Protein AF-A0ABD7QFE5-F1 (afdb_monomer_lite)

pLDDT: mean 82.79, std 15.76, range [37.56, 95.5]

Sequence (131 aa):
MTSRFFSGYTTPPVLPLKSPMLKKLRFIVPLLALATLVVWWFTPRYSEEDEAYYLSVFCLIDHHDSRAFLHDMESIVEGGNSDYALHKIRYIPALGEKMLQTWQQLSPDEQRASSEDRQRCYQLMREKKQD

Radius of gyration: 30.75 Å; chains: 1; bounding box: 36×43×116 Å

Organism: Raoultella ornithinolytica (NCBI:txid54291)

Structure (mmCIF, N/CA/C/O backbone):
data_AF-A0ABD7QFE5-F1
#
_entry.id   AF-A0ABD7QFE5-F1
#
loop_
_atom_site.group_PDB
_atom_site.id
_atom_site.type_symbol
_atom_site.label_atom_id
_atom_site.label_alt_id
_atom_site.label_comp_id
_atom_site.label_asym_id
_atom_site.label_entity_id
_atom_site.label_seq_id
_atom_site.pdbx_PDB_ins_code
_atom_site.Cartn_x
_atom_site.Cartn_y
_atom_site.Cartn_z
_atom_site.occupancy
_atom_site.B_iso_or_equiv
_atom_site.auth_seq_id
_atom_site.auth_comp_id
_atom_site.auth_asym_id
_atom_site.auth_atom_id
_atom_site.pdbx_PDB_model_num
ATOM 1 N N . MET A 1 1 ? 13.926 -21.585 95.145 1.00 37.56 1 MET A N 1
ATOM 2 C CA . MET A 1 1 ? 13.344 -22.265 93.966 1.00 37.56 1 MET A CA 1
ATOM 3 C C . MET A 1 1 ? 13.062 -21.198 92.911 1.00 37.56 1 MET A C 1
ATOM 5 O O . MET A 1 1 ? 12.078 -20.493 93.024 1.00 37.56 1 MET A O 1
ATOM 9 N N . THR A 1 2 ? 14.080 -20.737 92.180 1.00 42.59 2 THR A N 1
ATOM 10 C CA . THR A 1 2 ? 14.472 -21.172 90.818 1.00 42.59 2 THR A CA 1
ATOM 11 C C . THR A 1 2 ? 13.357 -21.047 89.782 1.00 42.59 2 THR A C 1
ATOM 13 O O . THR A 1 2 ? 12.530 -21.941 89.659 1.00 42.59 2 THR A O 1
ATOM 16 N N . SER A 1 3 ? 13.422 -20.003 88.957 1.00 37.88 3 SER A N 1
ATOM 17 C CA . SER A 1 3 ? 12.939 -20.094 87.581 1.00 37.88 3 SER A CA 1
ATOM 18 C C . SER A 1 3 ? 13.904 -19.341 86.667 1.00 37.88 3 SER A C 1
ATOM 20 O O . SER A 1 3 ? 14.029 -18.121 86.742 1.00 37.88 3 SER A O 1
ATOM 22 N N . ARG A 1 4 ? 14.669 -20.099 85.872 1.00 44.94 4 ARG A N 1
ATOM 23 C CA . ARG A 1 4 ? 15.477 -19.594 84.758 1.00 44.94 4 ARG A CA 1
ATOM 24 C C . ARG A 1 4 ? 14.597 -19.667 83.512 1.00 44.94 4 ARG A C 1
ATOM 26 O O . ARG A 1 4 ? 14.227 -20.763 83.104 1.00 44.94 4 ARG A O 1
ATOM 33 N N . PHE A 1 5 ? 14.297 -18.524 82.905 1.00 46.62 5 PHE A N 1
ATOM 34 C CA . PHE A 1 5 ? 13.751 -18.463 81.551 1.00 46.62 5 PHE A CA 1
ATOM 35 C C . PHE A 1 5 ? 14.887 -18.725 80.552 1.00 46.62 5 PHE A C 1
ATOM 37 O O . PHE A 1 5 ? 15.842 -17.953 80.486 1.00 46.62 5 PHE A O 1
ATOM 44 N N . PHE A 1 6 ? 14.801 -19.817 79.789 1.00 45.69 6 PHE A N 1
ATOM 45 C CA . PHE A 1 6 ? 15.637 -20.027 78.607 1.00 45.69 6 PHE A CA 1
ATOM 46 C C . PHE A 1 6 ? 14.946 -19.400 77.392 1.00 45.69 6 PHE A C 1
ATOM 48 O O . PHE A 1 6 ? 13.827 -19.767 77.041 1.00 45.69 6 PHE A O 1
ATOM 55 N N . SER A 1 7 ? 15.632 -18.436 76.781 1.00 46.00 7 SER A N 1
ATOM 56 C CA . SER A 1 7 ? 15.257 -17.777 75.532 1.00 46.00 7 SER A CA 1
ATOM 57 C C . SER A 1 7 ? 15.562 -18.704 74.353 1.00 46.00 7 SER A C 1
ATOM 59 O O . SER A 1 7 ? 16.724 -19.027 74.101 1.00 46.00 7 SER A O 1
ATOM 61 N N . GLY A 1 8 ? 14.525 -19.173 73.660 1.00 42.28 8 GLY A N 1
ATOM 62 C CA . GLY A 1 8 ? 14.653 -19.964 72.438 1.00 42.28 8 GLY A CA 1
ATOM 63 C C . GLY A 1 8 ? 14.610 -19.064 71.206 1.00 42.28 8 GLY A C 1
ATOM 64 O O . GLY A 1 8 ? 13.530 -18.691 70.761 1.00 42.28 8 GLY A O 1
ATOM 65 N N . TYR A 1 9 ? 15.769 -18.737 70.634 1.00 48.47 9 TYR A N 1
ATOM 66 C CA . TYR A 1 9 ? 15.848 -18.177 69.284 1.00 48.47 9 TYR A CA 1
ATOM 67 C C . TYR A 1 9 ? 15.711 -19.313 68.268 1.00 48.47 9 TYR A C 1
ATOM 69 O O . TYR A 1 9 ? 16.623 -20.120 68.099 1.00 48.47 9 TYR A O 1
ATOM 77 N N . THR A 1 10 ? 14.562 -19.394 67.601 1.00 47.78 10 THR A N 1
ATOM 78 C CA . THR A 1 10 ? 14.344 -20.301 66.469 1.00 47.78 10 THR A CA 1
ATOM 79 C C . THR A 1 10 ? 14.669 -19.552 65.176 1.00 47.78 10 THR A C 1
ATOM 81 O O . THR A 1 10 ? 13.946 -18.642 64.779 1.00 47.78 10 THR A O 1
ATOM 84 N N . THR A 1 11 ? 15.772 -19.902 64.517 1.00 56.84 11 THR A N 1
ATOM 85 C CA . THR A 1 11 ? 16.044 -19.501 63.129 1.00 56.84 11 THR A CA 1
ATOM 86 C C . THR A 1 11 ? 15.079 -20.232 62.185 1.00 56.84 11 THR A C 1
ATOM 88 O O . THR A 1 11 ? 14.873 -21.436 62.352 1.00 56.84 11 THR A O 1
ATOM 91 N N . PRO A 1 12 ? 14.469 -19.562 61.186 1.00 56.31 12 PRO A N 1
ATOM 92 C CA . PRO A 1 12 ? 13.632 -20.252 60.213 1.00 56.31 12 PRO A CA 1
ATOM 93 C C . PRO A 1 12 ? 14.496 -21.069 59.235 1.00 56.31 12 PRO A C 1
ATOM 95 O O . PRO A 1 12 ? 15.603 -20.647 58.884 1.00 56.31 12 PRO A O 1
ATOM 98 N N . PRO A 1 13 ? 14.006 -22.224 58.754 1.00 54.19 13 PRO A N 1
ATOM 99 C CA . PRO A 1 13 ? 14.714 -23.012 57.759 1.00 54.19 13 PRO A CA 1
ATOM 100 C C . PRO A 1 13 ? 14.645 -22.309 56.398 1.00 54.19 13 PRO A C 1
ATOM 102 O O . PRO A 1 13 ? 13.567 -22.011 55.884 1.00 54.19 13 PRO A O 1
ATOM 105 N N . VAL A 1 14 ? 15.807 -22.072 55.788 1.00 60.78 14 VAL A N 1
ATOM 106 C CA . VAL A 1 14 ? 15.903 -21.695 54.375 1.00 60.78 14 VAL A CA 1
ATOM 107 C C . VAL A 1 14 ? 15.458 -22.906 53.554 1.00 60.78 14 VAL A C 1
ATOM 109 O O . VAL A 1 14 ? 16.162 -23.912 53.480 1.00 60.78 14 VAL A O 1
ATOM 112 N N . LEU A 1 15 ? 14.257 -22.834 52.979 1.00 60.50 15 LEU A N 1
ATOM 113 C CA . LEU A 1 15 ? 13.730 -23.844 52.063 1.00 60.50 15 LEU A CA 1
ATOM 114 C C . LEU A 1 15 ? 14.635 -23.936 50.820 1.00 60.50 15 LEU A C 1
ATOM 116 O O . LEU A 1 15 ? 14.767 -22.946 50.097 1.00 60.50 15 LEU A O 1
ATOM 120 N N . PRO A 1 16 ? 15.236 -25.100 50.511 1.00 55.72 16 PRO A N 1
ATOM 121 C CA . PRO A 1 16 ? 15.923 -25.282 49.246 1.00 55.72 16 PRO A CA 1
ATOM 122 C C . PRO A 1 16 ? 14.869 -25.343 48.139 1.00 55.72 16 PRO A C 1
ATOM 124 O O . PRO A 1 16 ? 14.074 -26.284 48.065 1.00 55.72 16 PRO A O 1
ATOM 127 N N . LEU A 1 17 ? 14.855 -24.329 47.273 1.00 54.03 17 LEU A N 1
ATOM 128 C CA . LEU A 1 17 ? 14.019 -24.297 46.078 1.00 54.03 17 LEU A CA 1
ATOM 129 C C . LEU A 1 17 ? 14.437 -25.461 45.163 1.00 54.03 17 LEU A C 1
ATOM 131 O O . LEU A 1 17 ? 15.402 -25.385 44.401 1.00 54.03 17 LEU A O 1
ATOM 135 N N . LYS A 1 18 ? 13.735 -26.588 45.294 1.00 52.31 18 LYS A N 1
ATOM 136 C CA . LYS A 1 18 ? 13.909 -27.794 44.485 1.00 52.31 18 LYS A CA 1
ATOM 137 C C . LYS A 1 18 ? 13.711 -27.398 43.020 1.00 52.31 18 LYS A C 1
ATOM 139 O O . LYS A 1 18 ? 12.637 -26.947 42.638 1.00 52.31 18 LYS A O 1
ATOM 144 N N . SER A 1 19 ? 14.760 -27.531 42.211 1.00 58.69 19 SER A N 1
ATOM 145 C CA . SER A 1 19 ? 14.908 -26.893 40.897 1.00 58.69 19 SER A CA 1
ATOM 146 C C . SER A 1 19 ? 14.841 -27.863 39.698 1.00 58.69 19 SER A C 1
ATOM 148 O O . SER A 1 19 ? 15.683 -27.782 38.802 1.00 58.69 19 SER A O 1
ATOM 150 N N . PRO A 1 20 ? 13.853 -28.779 39.576 1.00 55.38 20 PRO A N 1
ATOM 151 C CA . PRO A 1 20 ? 13.715 -29.550 38.340 1.00 55.38 20 PRO A CA 1
ATOM 152 C C . PRO A 1 20 ? 13.265 -28.660 37.162 1.00 55.38 20 PRO A C 1
ATOM 154 O O . PRO A 1 20 ? 13.540 -28.985 36.008 1.00 55.38 20 PRO A O 1
ATOM 157 N N . MET A 1 21 ? 12.633 -27.508 37.434 1.00 56.56 21 MET A N 1
ATOM 158 C CA . MET A 1 21 ? 12.207 -26.544 36.409 1.00 56.56 21 MET A CA 1
ATOM 159 C C . MET A 1 21 ? 13.345 -25.694 35.826 1.00 56.56 21 MET A C 1
ATOM 161 O O . MET A 1 21 ? 13.230 -25.256 34.686 1.00 56.56 21 MET A O 1
ATOM 165 N N . LEU A 1 22 ? 14.460 -25.497 36.542 1.00 57.97 22 LEU A N 1
ATOM 166 C CA . LEU A 1 22 ? 15.559 -24.637 36.076 1.00 57.97 22 LEU A CA 1
ATOM 167 C C . LEU A 1 22 ? 16.273 -25.239 34.854 1.00 57.97 22 LEU A C 1
ATOM 169 O O . LEU A 1 22 ? 16.648 -24.527 33.926 1.00 57.97 22 LEU A O 1
ATOM 173 N N . LYS A 1 23 ? 16.403 -26.574 34.818 1.00 61.84 23 LYS A N 1
ATOM 174 C CA . LYS A 1 23 ? 16.966 -27.293 33.665 1.00 61.84 23 LYS A CA 1
ATOM 175 C C . LYS A 1 23 ? 16.063 -27.183 32.438 1.00 61.84 23 LYS A C 1
ATOM 177 O O . LYS A 1 23 ? 16.576 -26.931 31.357 1.00 61.84 23 LYS A O 1
ATOM 182 N N . LYS A 1 24 ? 14.740 -27.322 32.600 1.00 62.47 24 LYS A N 1
ATOM 183 C CA . LYS A 1 24 ? 13.779 -27.141 31.498 1.00 62.47 24 LYS A CA 1
ATOM 184 C C . LYS A 1 24 ? 13.796 -25.702 30.982 1.00 62.47 24 LYS A C 1
ATOM 186 O O . LYS A 1 24 ? 13.851 -25.502 29.777 1.00 62.47 24 LYS A O 1
ATOM 191 N N . LEU A 1 25 ? 13.852 -24.715 31.876 1.00 73.25 25 LEU A N 1
ATOM 192 C CA . LEU A 1 25 ? 13.928 -23.303 31.500 1.00 73.25 25 LEU A CA 1
ATOM 193 C C . LEU A 1 25 ? 15.218 -22.977 30.729 1.00 73.25 25 LEU A C 1
ATOM 195 O O . LEU A 1 25 ? 15.168 -22.257 29.737 1.00 73.25 25 LEU A O 1
ATOM 199 N N . ARG A 1 26 ? 16.353 -23.587 31.104 1.00 78.44 26 ARG A N 1
ATOM 200 C CA . ARG A 1 26 ? 17.635 -23.440 30.392 1.00 78.44 26 ARG A CA 1
ATOM 201 C C . ARG A 1 26 ? 17.602 -23.946 28.945 1.00 78.44 26 ARG A C 1
ATOM 203 O O . ARG A 1 26 ? 18.405 -23.485 28.147 1.00 78.44 26 ARG A O 1
ATOM 210 N N . PHE A 1 27 ? 16.697 -24.866 28.605 1.00 80.88 27 PHE A N 1
ATOM 211 C CA . PHE A 1 27 ? 16.491 -25.323 27.223 1.00 80.88 27 PHE A CA 1
ATOM 212 C C . PHE A 1 27 ? 15.352 -24.581 26.513 1.00 80.88 27 PHE A C 1
ATOM 214 O O . PHE A 1 27 ? 15.445 -24.340 25.316 1.00 80.88 27 PHE A O 1
ATOM 221 N N . ILE A 1 28 ? 14.305 -24.173 27.235 1.00 86.62 28 ILE A N 1
ATOM 222 C CA . ILE A 1 28 ? 13.158 -23.452 26.662 1.00 86.62 28 ILE A CA 1
ATOM 223 C C . ILE A 1 28 ? 13.541 -22.027 26.250 1.00 86.62 28 ILE A C 1
ATOM 225 O O . ILE A 1 28 ? 13.172 -21.594 25.166 1.00 86.62 28 ILE A O 1
ATOM 229 N N . VAL A 1 29 ? 14.300 -21.305 27.079 1.00 89.62 29 VAL A N 1
ATOM 230 C CA . VAL A 1 29 ? 14.707 -19.917 26.793 1.00 89.62 29 VAL A CA 1
ATOM 231 C C . VAL A 1 29 ? 15.496 -19.782 25.482 1.00 89.62 29 VAL A C 1
ATOM 233 O O . VAL A 1 29 ? 15.080 -18.976 24.651 1.00 89.62 29 VAL A O 1
ATOM 236 N N . PRO A 1 30 ? 16.580 -20.546 25.226 1.00 90.50 30 PRO A N 1
ATOM 237 C CA . PRO A 1 30 ? 17.297 -20.433 23.957 1.00 90.50 30 PRO A CA 1
ATOM 238 C C . PRO A 1 30 ? 16.450 -20.897 22.768 1.00 90.50 30 PRO A C 1
ATOM 240 O O . PRO A 1 30 ? 16.598 -20.357 21.678 1.00 90.50 30 PRO A O 1
ATOM 243 N N . LEU A 1 31 ? 15.538 -21.853 22.967 1.00 91.44 31 LEU A N 1
ATOM 244 C CA . LEU A 1 31 ? 14.644 -22.325 21.910 1.00 91.44 31 LEU A CA 1
ATOM 245 C C . LEU A 1 31 ? 13.615 -21.254 21.524 1.00 91.44 31 LEU A C 1
ATOM 247 O O . LEU A 1 31 ? 13.399 -21.021 20.339 1.00 91.44 31 LEU A O 1
ATOM 251 N N . LEU A 1 32 ? 13.039 -20.550 22.503 1.00 93.25 32 LEU A N 1
ATOM 252 C CA . LEU A 1 32 ? 12.168 -19.400 22.253 1.00 93.25 32 LEU A CA 1
ATOM 253 C C . LEU A 1 32 ? 12.931 -18.251 21.592 1.00 93.25 32 LEU A C 1
ATOM 255 O O . LEU A 1 32 ? 12.427 -17.677 20.635 1.00 93.25 32 LEU A O 1
ATOM 259 N N . ALA A 1 33 ? 14.147 -17.949 22.053 1.00 94.00 33 ALA A N 1
ATOM 260 C CA . ALA A 1 33 ? 14.984 -16.918 21.443 1.00 94.00 33 ALA A CA 1
ATOM 261 C C . ALA A 1 33 ? 15.340 -17.250 19.985 1.00 94.00 33 ALA A C 1
ATOM 263 O O . ALA A 1 33 ? 15.329 -16.376 19.123 1.00 94.00 33 ALA A O 1
ATOM 264 N N . LEU A 1 34 ? 15.619 -18.522 19.688 1.00 95.50 34 LEU A N 1
ATOM 265 C CA . LEU A 1 34 ? 15.835 -18.975 18.320 1.00 95.50 34 LEU A CA 1
ATOM 266 C C . LEU A 1 34 ? 14.555 -18.837 17.490 1.00 95.50 34 LEU A C 1
ATOM 268 O O . LEU A 1 34 ? 14.611 -18.333 16.376 1.00 95.50 34 LEU A O 1
ATOM 272 N N . ALA A 1 35 ? 13.402 -19.235 18.032 1.00 94.50 35 ALA A N 1
ATOM 273 C CA . ALA A 1 35 ? 12.124 -19.112 17.339 1.00 94.50 35 ALA A CA 1
ATOM 274 C C . ALA A 1 35 ? 11.779 -17.648 17.016 1.00 94.50 35 ALA A C 1
ATOM 276 O O . ALA A 1 35 ? 11.378 -17.357 15.891 1.00 94.50 35 ALA A O 1
ATOM 277 N N . THR A 1 36 ? 11.978 -16.712 17.950 1.00 93.75 36 THR A N 1
ATOM 278 C CA . THR A 1 36 ? 11.738 -15.285 17.689 1.00 93.75 36 THR A CA 1
ATOM 279 C C . THR A 1 36 ? 12.717 -14.712 16.671 1.00 93.75 36 THR A C 1
ATOM 281 O O . THR A 1 36 ? 12.291 -13.953 15.806 1.00 93.75 36 THR A O 1
ATOM 284 N N . LEU A 1 37 ? 13.997 -15.098 16.715 1.00 94.38 37 LEU A N 1
ATOM 285 C CA . LEU A 1 37 ? 14.986 -14.700 15.707 1.00 94.38 37 LEU A CA 1
ATOM 286 C C . LEU A 1 37 ? 14.631 -15.227 14.320 1.00 94.38 37 LEU A C 1
ATOM 288 O O . LEU A 1 37 ? 14.743 -14.489 13.349 1.00 94.38 37 LEU A O 1
ATOM 292 N N . VAL A 1 38 ? 14.175 -16.476 14.229 1.00 94.50 38 VAL A N 1
ATOM 293 C CA . VAL A 1 38 ? 13.709 -17.073 12.975 1.00 94.50 38 VAL A CA 1
ATOM 294 C C . VAL A 1 38 ? 12.515 -16.284 12.442 1.00 94.50 38 VAL A C 1
ATOM 296 O O . VAL A 1 38 ? 12.558 -15.825 11.307 1.00 94.50 38 VAL A O 1
ATOM 299 N N . VAL A 1 39 ? 11.484 -16.040 13.256 1.00 92.81 39 VAL A N 1
ATOM 300 C CA . VAL A 1 39 ? 10.318 -15.244 12.830 1.00 92.81 39 VAL A CA 1
ATOM 301 C C . VAL A 1 39 ? 10.730 -13.839 12.390 1.00 92.81 39 VAL A C 1
ATOM 303 O O . VAL A 1 39 ? 10.304 -13.379 11.333 1.00 92.81 39 VAL A O 1
ATOM 306 N N . TRP A 1 40 ? 11.586 -13.167 13.160 1.00 91.75 40 TRP A N 1
ATOM 307 C CA . TRP A 1 40 ? 12.084 -11.835 12.825 1.00 91.75 40 TRP A CA 1
ATOM 308 C C . TRP A 1 40 ? 12.868 -11.822 11.509 1.00 91.75 40 TRP A C 1
ATOM 310 O O . TRP A 1 40 ? 12.667 -10.930 10.692 1.00 91.75 40 TRP A O 1
ATOM 320 N N . TRP A 1 41 ? 13.698 -12.838 11.272 1.00 91.50 41 TRP A N 1
ATOM 321 C CA . TRP A 1 41 ? 14.476 -12.983 10.044 1.00 91.50 41 TRP A CA 1
ATOM 322 C C . TRP A 1 41 ? 13.601 -13.244 8.815 1.00 91.50 41 TRP A C 1
ATOM 324 O O . TRP A 1 41 ? 13.871 -12.724 7.737 1.00 91.50 41 TRP A O 1
ATOM 334 N N . PHE A 1 42 ? 12.543 -14.043 8.972 1.00 88.00 42 PHE A N 1
ATOM 335 C CA . PHE A 1 42 ? 11.621 -14.371 7.883 1.00 88.00 42 PHE A CA 1
ATOM 336 C C . PHE A 1 42 ? 10.525 -13.324 7.661 1.00 88.00 42 PHE A C 1
ATOM 338 O O . PHE A 1 42 ? 9.798 -13.428 6.676 1.00 88.00 42 PHE A O 1
ATOM 345 N N . THR A 1 43 ? 10.395 -12.318 8.529 1.00 83.44 43 THR A N 1
ATOM 346 C CA . THR A 1 43 ? 9.431 -11.231 8.326 1.00 83.44 43 THR A CA 1
ATOM 347 C C . THR A 1 43 ? 10.033 -10.202 7.364 1.00 83.44 43 THR A C 1
ATOM 349 O O . THR A 1 43 ? 10.962 -9.491 7.756 1.00 83.44 43 THR A O 1
ATOM 352 N N . PRO A 1 44 ? 9.534 -10.076 6.119 1.00 81.19 44 PRO A N 1
ATOM 353 C CA . PRO A 1 44 ? 10.047 -9.081 5.187 1.00 81.19 44 PRO A CA 1
ATOM 354 C C . PRO A 1 44 ? 9.802 -7.674 5.743 1.00 81.19 44 PRO A C 1
ATOM 356 O O . PRO A 1 44 ? 8.691 -7.322 6.142 1.00 81.19 44 PRO A O 1
ATOM 359 N N . ARG A 1 45 ? 10.862 -6.865 5.799 1.00 81.44 45 ARG A N 1
ATOM 360 C CA . ARG A 1 45 ? 10.794 -5.457 6.205 1.00 81.44 45 ARG A CA 1
ATOM 361 C C . ARG A 1 45 ? 10.760 -4.616 4.936 1.00 81.44 45 ARG A C 1
ATOM 363 O O . ARG A 1 45 ? 11.783 -4.474 4.274 1.00 81.44 45 ARG A O 1
ATOM 370 N N . TYR A 1 46 ? 9.582 -4.108 4.595 1.00 84.94 46 TYR A N 1
ATOM 371 C CA . TYR A 1 46 ? 9.416 -3.155 3.500 1.00 84.94 46 TYR A CA 1
ATOM 372 C C . TYR A 1 46 ? 9.838 -1.758 3.954 1.00 84.94 46 TYR A C 1
ATOM 374 O O . TYR A 1 46 ? 9.689 -1.418 5.132 1.00 84.94 46 TYR A O 1
ATOM 382 N N . SER A 1 47 ? 10.407 -0.972 3.041 1.00 86.12 47 SER A N 1
ATOM 383 C CA . SER A 1 47 ? 10.789 0.406 3.345 1.00 86.12 47 SER A CA 1
ATOM 384 C C . SER A 1 47 ? 9.547 1.299 3.455 1.00 86.12 47 SER A C 1
ATOM 386 O O . SER A 1 47 ? 8.495 0.999 2.888 1.00 86.12 47 SER A O 1
ATOM 388 N N . GLU A 1 48 ? 9.654 2.421 4.174 1.00 87.75 48 GLU A N 1
ATOM 389 C CA . GLU A 1 48 ? 8.562 3.406 4.209 1.00 87.75 48 GLU A CA 1
ATOM 390 C C . GLU A 1 48 ? 8.268 3.980 2.815 1.00 87.75 48 GLU A C 1
ATOM 392 O O . GLU A 1 48 ? 7.122 4.316 2.518 1.00 87.75 48 GLU A O 1
ATOM 397 N N . GLU A 1 49 ? 9.290 4.040 1.958 1.00 87.06 49 GLU A N 1
ATOM 398 C CA . GLU A 1 49 ? 9.202 4.492 0.571 1.00 87.06 49 GLU A CA 1
ATOM 399 C C . GLU A 1 49 ? 8.351 3.537 -0.274 1.00 87.06 49 GLU A C 1
ATOM 401 O O . GLU A 1 49 ? 7.425 3.990 -0.948 1.00 87.06 49 GLU A O 1
ATOM 406 N N . ASP A 1 50 ? 8.593 2.224 -0.178 1.00 90.44 50 ASP A N 1
ATOM 407 C CA . ASP A 1 50 ? 7.795 1.209 -0.880 1.00 90.44 50 ASP A CA 1
ATOM 408 C C . ASP A 1 50 ? 6.334 1.275 -0.440 1.00 90.44 50 ASP A C 1
ATOM 410 O O . ASP A 1 50 ? 5.414 1.249 -1.254 1.00 90.44 50 ASP A O 1
ATOM 414 N N . GLU A 1 51 ? 6.089 1.403 0.862 1.00 91.12 51 GLU A N 1
ATOM 415 C CA . GLU A 1 51 ? 4.726 1.472 1.372 1.00 91.12 51 GLU A CA 1
ATOM 416 C C . GLU A 1 51 ? 4.015 2.762 0.951 1.00 91.12 51 GLU A C 1
ATOM 418 O O . GLU A 1 51 ? 2.825 2.724 0.645 1.00 91.12 51 GLU A O 1
ATOM 423 N N . ALA A 1 52 ? 4.718 3.897 0.917 1.00 91.88 52 ALA A N 1
ATOM 424 C CA . ALA A 1 52 ? 4.171 5.153 0.413 1.00 91.88 52 ALA A CA 1
ATOM 425 C C . ALA A 1 52 ? 3.875 5.078 -1.093 1.00 91.88 52 ALA A C 1
ATOM 427 O O . ALA A 1 52 ? 2.837 5.572 -1.536 1.00 91.88 52 ALA A O 1
ATOM 428 N N . TYR A 1 53 ? 4.736 4.413 -1.867 1.00 92.38 53 TYR A N 1
ATOM 429 C CA . TYR A 1 53 ? 4.505 4.147 -3.283 1.00 92.38 53 TYR A CA 1
ATOM 430 C C . TYR A 1 53 ? 3.272 3.255 -3.496 1.00 92.38 53 TYR A C 1
ATOM 432 O O . TYR A 1 53 ? 2.384 3.611 -4.268 1.00 92.38 53 TYR A O 1
ATOM 440 N N . TYR A 1 54 ? 3.131 2.149 -2.766 1.00 93.88 54 TYR A N 1
ATOM 441 C CA . TYR A 1 54 ? 1.949 1.284 -2.893 1.00 93.88 54 TYR A CA 1
ATOM 442 C C . TYR A 1 54 ? 0.668 1.977 -2.434 1.00 93.88 54 TYR A C 1
ATOM 444 O O . TYR A 1 54 ? -0.365 1.819 -3.076 1.00 93.88 54 TYR A O 1
ATOM 452 N N . LEU A 1 55 ? 0.733 2.796 -1.384 1.00 93.94 55 LEU A N 1
ATOM 453 C CA . LEU A 1 55 ? -0.395 3.620 -0.954 1.00 93.94 55 LEU A CA 1
ATOM 454 C C . LEU A 1 55 ? -0.772 4.638 -2.037 1.00 93.94 55 LEU A C 1
ATOM 456 O O . LEU A 1 55 ? -1.955 4.853 -2.294 1.00 93.94 55 LEU A O 1
ATOM 460 N N . SER A 1 56 ? 0.223 5.209 -2.727 1.00 93.06 56 SER A N 1
ATOM 461 C CA . SER A 1 56 ? -0.033 6.103 -3.853 1.00 93.06 56 SER A CA 1
ATOM 462 C C . SER A 1 56 ? -0.769 5.431 -4.997 1.00 93.06 56 SER A C 1
ATOM 464 O O . SER A 1 56 ? -1.793 5.945 -5.445 1.00 93.06 56 SER A O 1
ATOM 466 N N . VAL A 1 57 ? -0.281 4.263 -5.415 1.00 93.94 57 VAL A N 1
ATOM 467 C CA . VAL A 1 57 ? -0.889 3.444 -6.464 1.00 93.94 57 VAL A CA 1
ATOM 468 C C . VAL A 1 57 ? -2.290 3.000 -6.053 1.00 93.94 57 VAL A C 1
ATOM 470 O O . VAL A 1 57 ? -3.207 3.052 -6.866 1.00 93.94 57 VAL A O 1
ATOM 473 N N . PHE A 1 58 ? -2.485 2.631 -4.787 1.00 94.06 58 PHE A N 1
ATOM 474 C CA . PHE A 1 58 ? -3.799 2.262 -4.272 1.00 94.06 58 PHE A CA 1
ATOM 475 C C . PHE A 1 58 ? -4.787 3.430 -4.389 1.00 94.06 58 PHE A C 1
ATOM 477 O O . PHE A 1 58 ? -5.847 3.274 -4.968 1.00 94.06 58 PHE A O 1
ATOM 484 N N . CYS A 1 59 ? -4.416 4.648 -3.986 1.00 93.75 59 CYS A N 1
ATOM 485 C CA . CYS A 1 59 ? -5.294 5.816 -4.137 1.00 93.75 59 CYS A CA 1
ATOM 486 C C . CYS A 1 59 ? -5.464 6.308 -5.592 1.00 93.75 59 CYS A C 1
ATOM 488 O O . CYS A 1 59 ? -6.153 7.301 -5.831 1.00 93.75 59 CYS A O 1
ATOM 490 N N . LEU A 1 60 ? -4.819 5.664 -6.568 1.00 92.31 60 LEU A N 1
ATOM 491 C CA . LEU A 1 60 ? -4.973 5.935 -7.998 1.00 92.31 60 LEU A CA 1
ATOM 492 C C . LEU A 1 60 ? -6.010 5.021 -8.670 1.00 92.31 60 LEU A C 1
ATOM 494 O O . LEU A 1 60 ? -6.563 5.437 -9.689 1.00 92.31 60 LEU A O 1
ATOM 498 N N . ILE A 1 61 ? -6.257 3.819 -8.135 1.00 91.88 61 ILE A N 1
ATOM 499 C CA . ILE A 1 61 ? -7.191 2.840 -8.714 1.00 91.88 61 ILE A CA 1
ATOM 500 C C . ILE A 1 61 ? -8.652 3.160 -8.374 1.00 91.88 61 ILE A C 1
ATOM 502 O O . ILE A 1 61 ? -8.945 3.927 -7.454 1.00 91.88 61 ILE A O 1
ATOM 506 N N . ASP A 1 62 ? -9.581 2.575 -9.132 1.00 87.31 62 ASP A N 1
ATOM 507 C CA . ASP A 1 62 ? -11.006 2.659 -8.817 1.00 87.31 62 ASP A CA 1
ATOM 508 C C . ASP A 1 62 ? -11.318 1.795 -7.589 1.00 87.31 62 ASP A C 1
ATOM 510 O O . ASP A 1 62 ? -10.936 0.629 -7.526 1.00 87.31 62 ASP A O 1
ATOM 514 N N . HIS A 1 63 ? -12.021 2.375 -6.616 1.00 87.06 63 HIS A N 1
ATOM 515 C CA . HIS A 1 63 ? -12.376 1.709 -5.366 1.00 87.06 63 HIS A CA 1
ATOM 516 C C . HIS A 1 63 ? -13.788 1.093 -5.384 1.00 87.06 63 HIS A C 1
ATOM 518 O O . HIS A 1 63 ? -14.242 0.552 -4.373 1.00 87.06 63 HIS A O 1
ATOM 524 N N . HIS A 1 64 ? -14.507 1.159 -6.510 1.00 82.88 64 HIS A N 1
ATOM 525 C CA . HIS A 1 64 ? -15.846 0.579 -6.628 1.00 82.88 64 HIS A CA 1
ATOM 526 C C . HIS A 1 64 ? -15.854 -0.955 -6.736 1.00 82.88 64 HIS A C 1
ATOM 528 O O . HIS A 1 64 ? -16.796 -1.581 -6.242 1.00 82.88 64 HIS A O 1
ATOM 534 N N . ASP A 1 65 ? -14.824 -1.577 -7.326 1.00 84.81 65 ASP A N 1
ATOM 535 C CA . ASP A 1 65 ? -14.695 -3.041 -7.404 1.00 84.81 65 ASP A CA 1
ATOM 536 C C . ASP A 1 65 ? -13.492 -3.559 -6.607 1.00 84.81 65 ASP A C 1
ATOM 538 O O . ASP A 1 65 ? -12.392 -3.746 -7.125 1.00 84.81 65 ASP A O 1
ATOM 542 N N . SER A 1 66 ? -13.727 -3.879 -5.333 1.00 82.44 66 SER A N 1
ATOM 543 C CA . SER A 1 66 ? -12.698 -4.406 -4.427 1.00 82.44 66 SER A CA 1
ATOM 544 C C . SER A 1 66 ? -12.072 -5.729 -4.860 1.00 82.44 66 SER A C 1
ATOM 546 O O . SER A 1 66 ? -10.993 -6.077 -4.378 1.00 82.44 66 SER A O 1
ATOM 548 N N . ARG A 1 67 ? -12.699 -6.470 -5.784 1.00 85.44 67 ARG A N 1
ATOM 549 C CA . ARG A 1 67 ? -12.111 -7.700 -6.335 1.00 85.44 67 ARG A CA 1
ATOM 550 C C . ARG A 1 67 ? -11.033 -7.414 -7.375 1.00 85.44 67 ARG A C 1
ATOM 552 O O . ARG A 1 67 ? -10.188 -8.279 -7.591 1.00 85.44 67 ARG A O 1
ATOM 559 N N . ALA A 1 68 ? -11.059 -6.239 -8.001 1.00 91.12 68 ALA A N 1
ATOM 560 C CA . ALA A 1 68 ? -10.099 -5.844 -9.025 1.00 91.12 68 ALA A CA 1
ATOM 561 C C . ALA A 1 68 ? -8.842 -5.177 -8.444 1.00 91.12 68 ALA A C 1
ATOM 563 O O . ALA A 1 68 ? -7.812 -5.174 -9.105 1.00 91.12 68 ALA A O 1
ATOM 564 N N . PHE A 1 69 ? -8.864 -4.706 -7.190 1.00 91.81 69 PHE A N 1
ATOM 565 C CA . PHE A 1 69 ? -7.794 -3.860 -6.636 1.00 91.81 69 PHE A CA 1
ATOM 566 C C . PHE A 1 69 ? -6.388 -4.436 -6.790 1.00 91.81 69 PHE A C 1
ATOM 568 O O . PHE A 1 69 ? -5.487 -3.744 -7.250 1.00 91.81 69 PHE A O 1
ATOM 575 N N . LEU A 1 70 ? -6.186 -5.705 -6.420 1.00 94.12 70 LEU A N 1
ATOM 576 C CA . LEU A 1 70 ? -4.861 -6.325 -6.511 1.00 94.12 70 LEU A CA 1
ATOM 577 C C . LEU A 1 70 ? -4.386 -6.427 -7.963 1.00 94.12 70 LEU A C 1
ATOM 579 O O . LEU A 1 70 ? -3.199 -6.249 -8.223 1.00 94.12 70 LEU A O 1
ATOM 583 N N . HIS A 1 71 ? -5.310 -6.683 -8.889 1.00 94.62 71 HIS A N 1
ATOM 584 C CA . HIS A 1 71 ? -5.010 -6.748 -10.312 1.00 94.62 71 HIS A CA 1
ATOM 585 C C . HIS A 1 71 ? -4.708 -5.362 -10.890 1.00 94.62 71 HIS A C 1
ATOM 587 O O . HIS A 1 71 ? -3.740 -5.204 -11.628 1.00 94.62 71 HIS A O 1
ATOM 593 N N . ASP A 1 72 ? -5.481 -4.345 -10.514 1.00 94.69 72 ASP A N 1
ATOM 594 C CA . ASP A 1 72 ? -5.279 -2.976 -10.983 1.00 94.69 72 ASP A CA 1
ATOM 595 C C . ASP A 1 72 ? -3.961 -2.399 -10.457 1.00 94.69 72 ASP A C 1
ATOM 597 O O . ASP A 1 72 ? -3.202 -1.780 -11.205 1.00 94.69 72 ASP A O 1
ATOM 601 N N . MET A 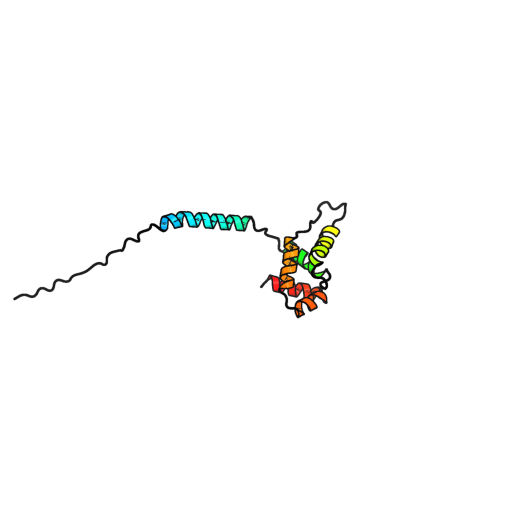1 73 ? -3.628 -2.663 -9.188 1.00 94.50 73 MET A N 1
ATOM 602 C CA . MET A 1 73 ? -2.325 -2.307 -8.628 1.00 94.50 73 MET A CA 1
ATOM 603 C C . MET A 1 73 ? -1.183 -3.010 -9.361 1.00 94.50 73 MET A C 1
ATOM 605 O O . MET A 1 73 ? -0.203 -2.357 -9.718 1.00 94.50 73 MET A O 1
ATOM 609 N N . GLU A 1 74 ? -1.301 -4.318 -9.605 1.00 95.00 74 GLU A N 1
ATOM 610 C CA . GLU A 1 74 ? -0.315 -5.076 -10.378 1.00 95.00 74 GLU A CA 1
ATOM 611 C C . GLU A 1 74 ? -0.143 -4.478 -11.777 1.00 95.00 74 GLU A C 1
ATOM 613 O O . GLU A 1 74 ? 0.981 -4.212 -12.200 1.00 95.00 74 GLU A O 1
ATOM 618 N N . SER A 1 75 ? -1.246 -4.170 -12.461 1.00 94.50 75 SER A N 1
ATOM 619 C CA . SER A 1 75 ? -1.221 -3.571 -13.793 1.00 94.50 75 SER A CA 1
ATOM 620 C C . SER A 1 75 ? -0.555 -2.196 -13.804 1.00 94.50 75 SER A C 1
ATOM 622 O O . SER A 1 75 ? 0.149 -1.883 -14.761 1.00 94.50 75 SER A O 1
ATOM 624 N N . ILE A 1 76 ? -0.754 -1.360 -12.782 1.00 92.31 76 ILE A N 1
ATOM 625 C CA . ILE A 1 76 ? -0.108 -0.041 -12.707 1.00 92.31 76 ILE A CA 1
ATOM 626 C C . ILE A 1 76 ? 1.387 -0.183 -12.407 1.00 92.31 76 ILE A C 1
ATOM 628 O O . ILE A 1 76 ? 2.208 0.455 -13.070 1.00 92.31 76 ILE A O 1
ATOM 632 N N . VAL A 1 77 ? 1.754 -1.019 -11.431 1.00 92.25 77 VAL A N 1
ATOM 633 C CA . VAL A 1 77 ? 3.155 -1.209 -11.024 1.00 92.25 77 VAL A CA 1
ATOM 634 C C . VAL A 1 77 ? 3.956 -1.869 -12.140 1.00 92.25 77 VAL A C 1
ATOM 636 O O . VAL A 1 77 ? 5.027 -1.385 -12.507 1.00 92.25 77 VAL A O 1
ATOM 639 N N . GLU A 1 78 ? 3.444 -2.960 -12.710 1.00 92.56 78 GLU A N 1
ATOM 640 C CA . GLU A 1 78 ? 4.152 -3.691 -13.758 1.00 92.56 78 GLU A CA 1
ATOM 641 C C . GLU A 1 78 ? 4.032 -3.009 -15.124 1.00 92.56 78 GLU A C 1
ATOM 643 O O . GLU A 1 78 ? 4.998 -3.022 -15.889 1.00 92.56 78 GLU A O 1
ATOM 648 N N . GLY A 1 79 ? 2.894 -2.373 -15.418 1.00 88.06 79 GLY A N 1
ATOM 649 C CA . GLY A 1 79 ? 2.660 -1.639 -16.664 1.00 88.06 79 GLY A CA 1
ATOM 650 C C . GLY A 1 79 ? 3.459 -0.340 -16.776 1.00 88.06 79 GLY A C 1
ATOM 651 O O . GLY A 1 79 ? 3.718 0.125 -17.883 1.00 88.06 79 GLY A O 1
ATOM 652 N N . GLY A 1 80 ? 3.926 0.217 -15.653 1.00 84.19 80 GLY A N 1
ATOM 653 C CA . GLY A 1 80 ? 4.874 1.335 -15.637 1.00 84.19 80 GLY A CA 1
ATOM 654 C C . GLY A 1 80 ? 6.281 0.978 -16.142 1.00 84.19 80 GLY A C 1
ATOM 655 O O . GLY A 1 80 ? 7.105 1.870 -16.355 1.00 84.19 80 GLY A O 1
ATOM 656 N N . ASN A 1 81 ? 6.580 -0.309 -16.356 1.00 88.31 81 ASN A N 1
ATOM 657 C CA . ASN A 1 81 ? 7.872 -0.744 -16.872 1.00 88.31 81 ASN A CA 1
ATOM 658 C C . ASN A 1 81 ? 7.962 -0.557 -18.389 1.00 88.31 81 ASN A C 1
ATOM 660 O O . ASN A 1 81 ? 7.266 -1.217 -19.156 1.00 88.31 81 ASN A O 1
ATOM 664 N N . SER A 1 82 ? 8.904 0.272 -18.833 1.00 86.56 82 SER A N 1
ATOM 665 C CA . SER A 1 82 ? 9.274 0.343 -20.249 1.00 86.56 82 SER A CA 1
ATOM 666 C C . SER A 1 82 ? 10.207 -0.808 -20.651 1.00 86.56 82 SER A C 1
ATOM 668 O O . SER A 1 82 ? 10.979 -1.326 -19.838 1.00 86.56 82 SER A O 1
ATOM 670 N N . ASP A 1 83 ? 10.183 -1.197 -21.930 1.00 85.38 83 ASP A N 1
ATOM 671 C CA . ASP A 1 83 ? 11.020 -2.291 -22.453 1.00 85.38 83 ASP A CA 1
ATOM 672 C C . ASP A 1 83 ? 12.525 -2.009 -22.374 1.00 85.38 83 ASP A C 1
ATOM 674 O O . ASP A 1 83 ? 13.327 -2.938 -22.304 1.00 85.38 83 ASP A O 1
ATOM 678 N N . TYR A 1 84 ? 12.901 -0.731 -22.327 1.00 84.94 84 TYR A N 1
ATOM 679 C CA . TYR A 1 84 ? 14.281 -0.263 -22.204 1.00 84.94 84 TYR A CA 1
ATOM 680 C C . TYR A 1 84 ? 14.690 0.079 -20.760 1.00 84.94 84 TYR A C 1
ATOM 682 O O . TYR A 1 84 ? 15.802 0.564 -20.542 1.00 84.94 84 TYR A O 1
ATOM 690 N N . ALA A 1 85 ? 13.823 -0.133 -19.762 1.00 85.94 85 ALA A N 1
ATOM 691 C CA . ALA A 1 85 ? 14.160 0.150 -18.370 1.00 85.94 85 ALA A CA 1
ATOM 692 C C . ALA A 1 85 ? 15.251 -0.808 -17.863 1.00 85.94 85 ALA A C 1
ATOM 694 O O . ALA A 1 85 ? 15.074 -2.026 -17.867 1.00 85.94 85 ALA A O 1
ATOM 695 N N . LEU A 1 86 ? 16.364 -0.244 -17.373 1.00 86.88 86 LEU A N 1
ATOM 696 C CA . LEU A 1 86 ? 17.467 -1.006 -16.772 1.00 86.88 86 LEU A CA 1
ATOM 697 C C . LEU A 1 86 ? 17.018 -1.773 -15.517 1.00 86.88 86 LEU A C 1
ATOM 699 O O . LEU A 1 86 ? 17.484 -2.881 -15.269 1.00 86.88 86 LEU A O 1
ATOM 703 N N . HIS A 1 87 ? 16.100 -1.188 -14.746 1.00 84.75 87 HIS A N 1
ATOM 704 C CA . HIS A 1 87 ? 15.495 -1.805 -13.572 1.00 84.75 87 HIS A CA 1
ATOM 705 C C . HIS A 1 87 ? 13.980 -1.798 -13.743 1.00 84.75 87 HIS A C 1
ATOM 707 O O . HIS A 1 87 ? 13.376 -0.732 -13.857 1.00 84.75 87 HIS A O 1
ATOM 713 N N . LYS A 1 88 ? 13.383 -2.990 -13.777 1.00 87.44 88 LYS A N 1
ATOM 714 C CA . LYS A 1 88 ? 11.931 -3.168 -13.815 1.00 87.44 88 LYS A CA 1
ATOM 715 C C . LYS A 1 88 ? 11.418 -3.374 -12.397 1.00 87.44 88 LYS A C 1
ATOM 717 O O . LYS A 1 88 ? 11.941 -4.221 -11.671 1.00 87.44 88 LYS A O 1
ATOM 722 N N . ILE A 1 89 ? 10.403 -2.614 -12.014 1.00 87.81 89 ILE A N 1
ATOM 723 C CA . ILE A 1 89 ? 9.726 -2.773 -10.731 1.00 87.81 89 ILE A CA 1
ATOM 724 C C . ILE A 1 89 ? 8.766 -3.955 -10.871 1.00 87.81 89 ILE A C 1
ATOM 726 O O . ILE A 1 89 ? 8.006 -4.040 -11.834 1.00 87.81 89 ILE A O 1
ATOM 730 N N . ARG A 1 90 ? 8.831 -4.903 -9.937 1.00 91.31 90 ARG A N 1
ATOM 731 C CA . ARG A 1 90 ? 7.913 -6.047 -9.890 1.00 91.31 90 ARG A CA 1
ATOM 732 C C . ARG A 1 90 ? 6.846 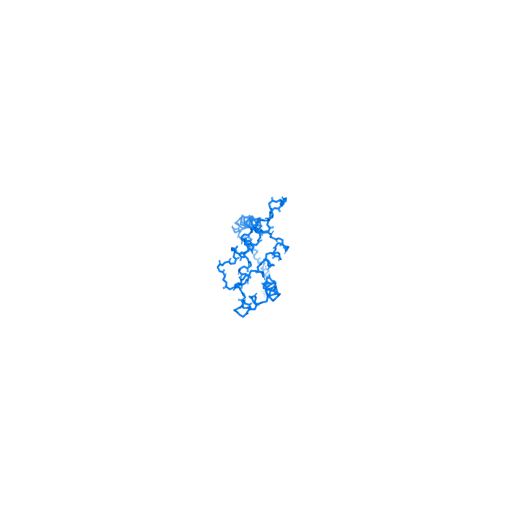-5.780 -8.847 1.00 91.31 90 ARG A C 1
ATOM 734 O O . ARG A 1 90 ? 7.143 -5.207 -7.796 1.00 91.31 90 ARG A O 1
ATOM 741 N N . TYR A 1 91 ? 5.625 -6.208 -9.134 1.00 93.25 91 TYR A N 1
ATOM 742 C CA . TYR A 1 91 ? 4.560 -6.125 -8.153 1.00 93.25 91 TYR A CA 1
ATOM 743 C C . TYR A 1 91 ? 4.861 -7.050 -6.964 1.00 93.25 91 TYR A C 1
ATOM 745 O O . TYR A 1 91 ? 5.328 -8.179 -7.125 1.00 93.25 91 TYR A O 1
ATOM 753 N N . ILE A 1 92 ? 4.628 -6.546 -5.755 1.00 93.44 92 ILE A N 1
ATOM 754 C CA . ILE A 1 92 ? 4.823 -7.234 -4.481 1.00 93.44 92 ILE A CA 1
ATOM 755 C C . ILE A 1 92 ? 3.424 -7.485 -3.907 1.00 93.44 92 ILE A C 1
ATOM 757 O O . ILE A 1 92 ? 2.839 -6.570 -3.319 1.00 93.44 92 ILE A O 1
ATOM 761 N N . PRO A 1 93 ? 2.888 -8.715 -4.021 1.00 92.62 93 PRO A N 1
ATOM 762 C CA . PRO A 1 93 ? 1.520 -9.020 -3.601 1.00 92.62 93 PRO A CA 1
ATOM 763 C C . PRO A 1 93 ? 1.250 -8.676 -2.137 1.00 92.62 93 PRO A C 1
ATOM 765 O O . PRO A 1 93 ? 0.218 -8.100 -1.819 1.00 92.62 93 PRO A O 1
ATOM 768 N N . ALA A 1 94 ? 2.222 -8.927 -1.256 1.00 91.56 94 ALA A N 1
ATOM 769 C CA . ALA A 1 94 ? 2.100 -8.636 0.170 1.00 91.56 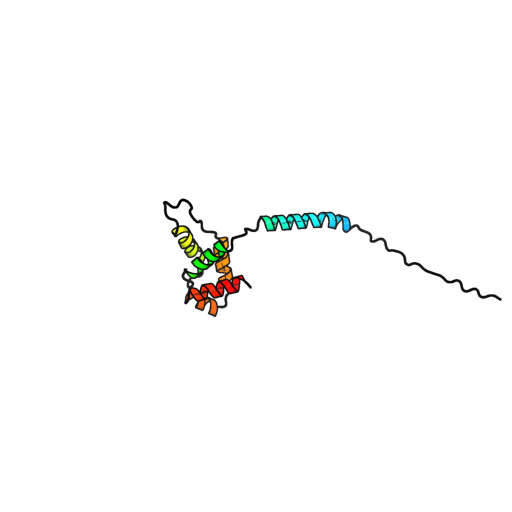94 ALA A CA 1
ATOM 770 C C . ALA A 1 94 ? 1.863 -7.143 0.474 1.00 91.56 94 ALA A C 1
ATOM 772 O O . ALA A 1 94 ? 1.172 -6.820 1.438 1.00 91.56 94 ALA A O 1
ATOM 773 N N . LEU A 1 95 ? 2.409 -6.224 -0.334 1.00 93.06 95 LEU A N 1
ATOM 774 C CA . LEU A 1 95 ? 2.167 -4.790 -0.159 1.00 93.06 95 LEU A CA 1
ATOM 775 C C . LEU A 1 95 ? 0.782 -4.387 -0.670 1.00 93.06 95 LEU A C 1
ATOM 777 O O . LEU A 1 95 ? 0.103 -3.610 -0.001 1.00 93.06 95 LEU A O 1
ATOM 781 N N . GLY A 1 96 ? 0.335 -4.936 -1.802 1.00 93.31 96 GLY A N 1
ATOM 782 C CA . GLY A 1 96 ? -1.026 -4.710 -2.295 1.00 93.31 96 GLY A CA 1
ATOM 783 C C . GLY A 1 96 ? -2.091 -5.268 -1.349 1.00 93.31 96 GLY A C 1
ATOM 784 O O . GLY A 1 96 ? -3.042 -4.571 -1.002 1.00 93.31 96 GLY A O 1
ATOM 785 N N . GLU A 1 97 ? -1.886 -6.483 -0.835 1.00 93.44 97 GLU A N 1
ATOM 786 C CA . GLU A 1 97 ? -2.743 -7.090 0.190 1.00 93.44 97 GLU A CA 1
ATOM 787 C C . GLU A 1 97 ? -2.770 -6.260 1.470 1.00 93.44 97 GLU A C 1
ATOM 789 O O . GLU A 1 97 ? -3.839 -6.062 2.046 1.00 93.44 97 GLU A O 1
ATOM 794 N N . LYS A 1 98 ? -1.621 -5.724 1.898 1.00 92.50 98 LYS A N 1
ATOM 795 C CA . LYS A 1 98 ? -1.553 -4.820 3.047 1.00 92.50 98 LYS A CA 1
ATOM 796 C C . LYS A 1 98 ? -2.411 -3.573 2.827 1.00 92.50 98 LYS A C 1
ATOM 798 O O . LYS A 1 98 ? -3.166 -3.217 3.726 1.00 92.50 98 LYS A O 1
ATOM 803 N N . MET A 1 99 ? -2.347 -2.941 1.650 1.00 93.19 99 MET A N 1
ATOM 804 C CA . MET A 1 99 ? -3.201 -1.785 1.341 1.00 93.19 99 MET A CA 1
ATOM 805 C C . MET A 1 99 ? -4.684 -2.168 1.339 1.00 93.19 99 MET A C 1
ATOM 807 O O . MET A 1 99 ? -5.488 -1.500 1.982 1.00 93.19 99 MET A O 1
ATOM 811 N N . LEU A 1 100 ? -5.048 -3.286 0.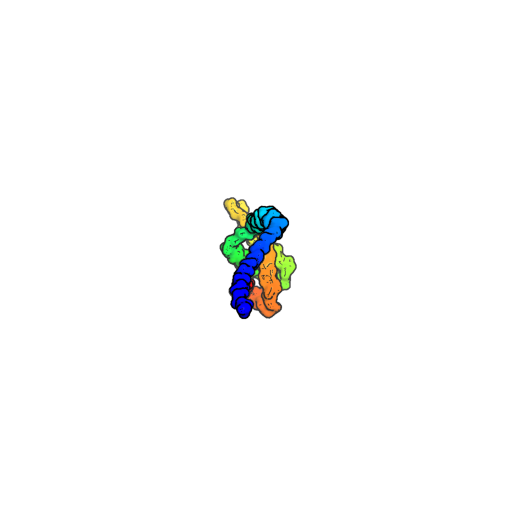707 1.00 93.31 100 LEU A N 1
ATOM 812 C CA . LEU A 1 100 ? -6.424 -3.782 0.718 1.00 93.31 100 LEU A CA 1
ATOM 813 C C . LEU A 1 100 ? -6.929 -4.027 2.148 1.00 93.31 100 LEU A C 1
ATOM 815 O O . LEU A 1 100 ? -8.035 -3.615 2.488 1.00 93.31 100 LEU A O 1
ATOM 819 N N . GLN A 1 101 ? -6.123 -4.662 2.999 1.00 92.69 101 GLN A N 1
ATOM 820 C CA . GLN A 1 101 ? -6.475 -4.911 4.396 1.00 92.69 101 GLN A CA 1
ATOM 821 C C . GLN A 1 101 ? -6.638 -3.610 5.186 1.00 92.69 101 GLN A C 1
ATOM 823 O O . GLN A 1 101 ? -7.603 -3.481 5.937 1.00 92.69 101 GLN A O 1
ATOM 828 N N . THR A 1 102 ? -5.742 -2.634 5.011 1.00 92.94 102 THR A N 1
ATOM 829 C CA . THR A 1 102 ? -5.874 -1.314 5.648 1.00 92.94 102 THR A CA 1
ATOM 830 C C . THR A 1 102 ? -7.157 -0.614 5.201 1.00 92.94 102 THR A C 1
ATOM 832 O O . THR A 1 102 ? -7.885 -0.088 6.038 1.00 92.94 102 THR A O 1
ATOM 835 N N . TRP A 1 103 ? -7.492 -0.672 3.912 1.00 92.81 103 TRP A N 1
ATOM 836 C CA . TRP A 1 103 ? -8.726 -0.093 3.384 1.00 92.81 103 TRP A CA 1
ATOM 837 C C . TRP A 1 103 ? -9.984 -0.798 3.913 1.00 92.81 103 TRP A C 1
ATOM 839 O O . TRP A 1 103 ? -10.954 -0.147 4.291 1.00 92.81 103 TRP A O 1
ATOM 849 N N . GLN A 1 104 ? -9.962 -2.128 4.026 1.00 92.25 104 GLN A N 1
ATOM 850 C CA . GLN A 1 104 ? -11.071 -2.906 4.593 1.00 92.25 104 GLN A CA 1
ATOM 851 C C . GLN A 1 104 ? -11.337 -2.592 6.072 1.00 92.25 104 GLN A C 1
ATOM 853 O O . GLN A 1 104 ? -12.449 -2.811 6.548 1.00 92.25 104 GLN A O 1
ATOM 858 N N . GLN A 1 105 ? -10.338 -2.085 6.798 1.00 92.69 105 GLN A N 1
ATOM 859 C CA . GLN A 1 105 ? -10.493 -1.639 8.184 1.00 92.69 105 GLN A CA 1
ATOM 860 C C . GLN A 1 105 ? -11.103 -0.238 8.311 1.00 92.69 105 GLN A C 1
ATOM 862 O O . GLN A 1 105 ? -11.451 0.162 9.425 1.00 92.69 105 GLN A O 1
ATOM 867 N N . LEU A 1 106 ? -11.222 0.511 7.211 1.00 92.25 106 LEU A N 1
ATOM 868 C CA . LEU A 1 106 ? -11.933 1.785 7.189 1.00 92.25 106 LEU A CA 1
ATOM 869 C C . LEU A 1 106 ? -13.441 1.555 7.325 1.00 92.25 106 LEU A C 1
ATOM 871 O O . LEU A 1 106 ? -13.985 0.539 6.886 1.00 92.25 106 LEU A O 1
ATOM 875 N N . SER A 1 107 ? -14.134 2.528 7.907 1.00 93.06 107 SER A N 1
ATOM 876 C CA . SER A 1 107 ? -15.593 2.531 7.958 1.00 93.06 107 SER A CA 1
ATOM 877 C C . SER A 1 107 ? -16.210 2.664 6.554 1.00 93.06 107 SER A C 1
ATOM 879 O O . SER A 1 107 ? -15.571 3.178 5.634 1.00 93.06 107 SER A O 1
ATOM 881 N N . PRO A 1 108 ? -17.481 2.268 6.355 1.00 91.69 108 PRO A N 1
ATOM 882 C CA . PRO A 1 108 ? -18.137 2.387 5.051 1.00 91.69 108 PRO A CA 1
ATOM 883 C C . PRO A 1 108 ? -18.210 3.822 4.501 1.00 91.69 108 PRO A C 1
ATOM 885 O O . PRO A 1 108 ? -18.265 4.009 3.286 1.00 91.69 108 PRO A O 1
ATOM 888 N N . ASP A 1 109 ? -18.245 4.832 5.376 1.00 91.44 109 ASP A N 1
ATOM 889 C CA . ASP A 1 109 ? -18.223 6.243 4.971 1.00 91.44 109 ASP A CA 1
ATOM 890 C C . ASP A 1 109 ? -16.818 6.672 4.524 1.00 91.44 109 ASP A C 1
ATOM 892 O O . ASP A 1 109 ? -16.676 7.368 3.521 1.00 91.44 109 ASP A O 1
ATOM 896 N N . GLU A 1 110 ? -15.773 6.209 5.211 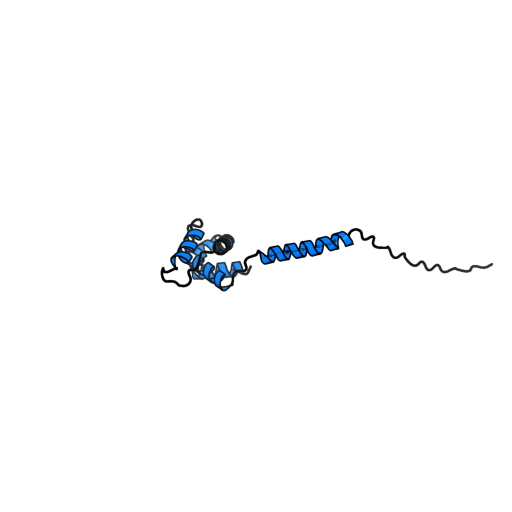1.00 92.62 110 GLU A N 1
ATOM 897 C CA . GLU A 1 110 ? -14.376 6.450 4.831 1.00 92.62 110 GLU A CA 1
ATOM 898 C C . GLU A 1 110 ? -14.004 5.734 3.532 1.00 92.62 110 GLU A C 1
ATOM 900 O O . GLU A 1 110 ? -13.318 6.312 2.693 1.00 92.62 110 GLU A O 1
ATOM 905 N N . GLN A 1 111 ? -14.508 4.516 3.317 1.00 92.06 111 GLN A N 1
ATOM 906 C CA . GLN A 1 111 ? -14.348 3.803 2.050 1.00 92.06 111 GLN A CA 1
ATOM 907 C C . GLN A 1 111 ? -14.975 4.592 0.893 1.00 92.06 111 GLN A C 1
ATOM 909 O O . GLN A 1 111 ? -14.323 4.801 -0.131 1.00 92.06 111 GLN A O 1
ATOM 914 N N . ARG A 1 112 ? -16.194 5.123 1.069 1.00 89.94 112 ARG A N 1
ATOM 915 C CA . ARG A 1 112 ? -16.825 6.013 0.077 1.00 89.94 112 ARG A CA 1
ATOM 916 C C . ARG A 1 112 ? -16.001 7.280 -0.155 1.00 89.94 112 ARG A C 1
ATOM 918 O O . ARG A 1 112 ? -15.678 7.591 -1.298 1.00 89.94 112 ARG A O 1
ATOM 925 N N . ALA A 1 113 ? -15.561 7.943 0.910 1.00 88.88 113 ALA A N 1
ATOM 926 C CA . ALA A 1 113 ? -14.719 9.131 0.798 1.00 88.88 113 ALA A CA 1
ATOM 927 C C . ALA A 1 113 ? -13.378 8.846 0.090 1.00 88.88 113 ALA A C 1
ATOM 929 O O . ALA A 1 113 ? -12.890 9.690 -0.657 1.00 88.88 113 ALA A O 1
ATOM 930 N N . SER A 1 114 ? -12.800 7.654 0.285 1.00 87.56 114 SER A N 1
ATOM 931 C CA . SER A 1 114 ? -11.573 7.228 -0.402 1.00 87.56 114 SER A CA 1
ATOM 932 C C . SER A 1 114 ? -11.778 6.980 -1.900 1.00 87.56 114 SER A C 1
ATOM 934 O O . SER A 1 114 ? -10.857 7.216 -2.676 1.00 87.56 114 SER A O 1
ATOM 936 N N . SER A 1 115 ? -12.982 6.562 -2.310 1.00 85.88 115 SER A N 1
ATOM 937 C CA . SER A 1 115 ? -13.326 6.363 -3.724 1.00 85.88 115 SER A CA 1
ATOM 938 C C . SER A 1 115 ? -13.569 7.675 -4.474 1.00 85.88 115 SER A C 1
ATOM 940 O O . SER A 1 115 ? -13.297 7.764 -5.667 1.00 85.88 115 SER A O 1
ATOM 942 N N . GLU A 1 116 ? -14.055 8.704 -3.776 1.00 87.75 116 GLU A N 1
ATOM 943 C CA . GLU A 1 116 ? -14.414 9.994 -4.374 1.00 87.75 116 GLU A CA 1
ATOM 944 C C . GLU A 1 116 ? -13.217 10.946 -4.486 1.00 87.75 116 GLU A C 1
ATOM 946 O O . GLU A 1 116 ? -13.071 11.653 -5.485 1.00 87.75 116 GLU A O 1
ATOM 951 N N . ASP A 1 117 ? -12.352 10.974 -3.469 1.00 90.12 117 ASP A N 1
ATOM 952 C CA . ASP A 1 117 ? -11.241 11.917 -3.386 1.00 90.12 117 ASP A CA 1
ATOM 953 C C . ASP A 1 117 ? -9.918 11.200 -3.098 1.00 90.12 117 ASP A C 1
ATOM 955 O O . ASP A 1 117 ? -9.695 10.608 -2.038 1.00 90.12 117 ASP A O 1
ATOM 959 N N . ARG A 1 118 ? -8.984 11.338 -4.045 1.00 89.44 118 ARG A N 1
ATOM 960 C CA . ARG A 1 118 ? -7.643 10.758 -3.939 1.00 89.44 118 ARG A CA 1
ATOM 961 C C . ARG A 1 118 ? -6.864 11.314 -2.751 1.00 89.44 118 ARG A C 1
ATOM 963 O O . ARG A 1 118 ? -6.264 10.535 -2.023 1.00 89.44 118 ARG A O 1
ATOM 970 N N . GLN A 1 119 ? -6.863 12.629 -2.515 1.00 90.88 119 GLN A N 1
ATOM 971 C CA . GLN A 1 119 ? -6.188 13.201 -1.344 1.00 90.88 119 GLN A CA 1
ATOM 972 C C . GLN A 1 119 ? -6.813 12.695 -0.046 1.00 90.88 119 GLN A C 1
ATOM 974 O O . GLN A 1 119 ? -6.085 12.413 0.909 1.00 90.88 119 GLN A O 1
ATOM 979 N N . ARG A 1 120 ? -8.140 12.534 -0.013 1.00 92.38 120 ARG A N 1
ATOM 980 C CA . ARG A 1 120 ? -8.818 11.975 1.157 1.00 92.38 120 ARG A CA 1
ATOM 981 C C . ARG A 1 120 ? -8.439 10.514 1.388 1.00 92.38 120 ARG A C 1
ATOM 983 O O . ARG A 1 120 ? -8.155 10.167 2.533 1.00 92.38 120 ARG A O 1
ATOM 990 N N . CYS A 1 121 ? -8.332 9.710 0.327 1.00 93.31 121 CYS A N 1
ATOM 991 C CA . CYS A 1 121 ? -7.791 8.350 0.386 1.00 93.31 121 CYS A CA 1
ATOM 992 C C . CYS A 1 121 ? -6.405 8.322 1.044 1.00 93.31 121 CYS A C 1
ATOM 994 O O . CYS A 1 121 ? -6.204 7.579 2.004 1.00 93.31 121 CYS A O 1
ATOM 996 N N . TYR A 1 122 ? -5.475 9.185 0.613 1.00 92.00 122 TYR A N 1
ATOM 997 C CA . TYR A 1 122 ? -4.133 9.226 1.207 1.00 92.00 122 TYR A CA 1
ATOM 998 C C . TYR A 1 122 ? -4.164 9.487 2.711 1.00 92.00 122 TYR A C 1
ATOM 1000 O O . TYR A 1 122 ? -3.433 8.832 3.450 1.00 92.00 122 TYR A O 1
ATOM 1008 N N . GLN A 1 123 ? -4.970 10.450 3.163 1.00 93.12 123 GLN A N 1
ATOM 1009 C CA . GLN A 1 123 ? -5.031 10.797 4.584 1.00 93.12 123 GLN A CA 1
ATOM 1010 C C . GLN A 1 123 ? -5.603 9.643 5.407 1.00 93.12 123 GLN A C 1
ATOM 1012 O O . GLN A 1 123 ? -4.958 9.203 6.352 1.00 93.12 123 GLN A O 1
ATOM 1017 N N . LEU A 1 124 ? -6.743 9.088 4.984 1.00 93.75 124 LEU A N 1
ATOM 1018 C CA . LEU A 1 124 ? -7.406 7.983 5.681 1.00 93.75 124 LEU A CA 1
ATOM 1019 C C . LEU A 1 124 ? -6.504 6.748 5.787 1.00 93.75 124 LEU A C 1
ATOM 1021 O O . LEU A 1 124 ? -6.344 6.172 6.860 1.00 93.75 124 LEU A O 1
ATOM 1025 N N . MET A 1 125 ? -5.855 6.370 4.686 1.00 92.94 125 MET A N 1
ATOM 1026 C CA . MET A 1 125 ? -4.961 5.213 4.649 1.00 92.94 125 MET A CA 1
ATOM 1027 C C . MET A 1 125 ? -3.701 5.425 5.497 1.00 92.94 125 MET A C 1
ATOM 1029 O O . MET A 1 125 ? -3.219 4.491 6.138 1.00 92.94 125 MET A O 1
ATOM 1033 N N . ARG A 1 126 ? -3.151 6.648 5.519 1.00 91.38 126 ARG A N 1
ATOM 1034 C CA . ARG A 1 126 ? -1.973 6.981 6.334 1.00 91.38 126 ARG A CA 1
ATOM 1035 C C . ARG A 1 126 ? -2.286 7.007 7.823 1.00 91.38 126 ARG A C 1
ATOM 1037 O O . ARG A 1 126 ? -1.500 6.456 8.586 1.00 91.38 126 ARG A O 1
ATOM 1044 N N . GLU A 1 127 ? -3.399 7.628 8.208 1.00 91.62 127 GLU A N 1
ATOM 1045 C CA . GLU A 1 127 ? -3.894 7.646 9.588 1.00 91.62 127 GLU A CA 1
ATOM 1046 C C . GLU A 1 127 ? -4.103 6.207 10.068 1.00 91.62 127 GLU A C 1
ATOM 1048 O O . GLU A 1 127 ? -3.527 5.798 11.072 1.00 91.62 127 GLU A O 1
ATOM 1053 N N . LYS A 1 128 ? -4.790 5.381 9.268 1.00 90.25 128 LYS A N 1
ATOM 1054 C CA . LYS A 1 128 ? -5.101 4.002 9.657 1.00 90.25 128 LYS A CA 1
ATOM 1055 C C . LYS A 1 128 ? -3.889 3.079 9.768 1.00 90.25 128 LYS A C 1
ATOM 1057 O O . LYS A 1 128 ? -3.929 2.092 10.487 1.00 90.25 128 LYS A O 1
ATOM 1062 N N . LYS A 1 129 ? -2.808 3.387 9.055 1.00 84.06 129 LYS A N 1
ATOM 1063 C CA . LYS A 1 129 ? -1.539 2.654 9.130 1.00 84.06 129 LYS A CA 1
ATOM 1064 C C . LYS A 1 129 ? -0.735 2.987 10.398 1.00 84.06 129 LYS A C 1
ATOM 1066 O O . LYS A 1 129 ? 0.168 2.228 10.747 1.00 84.06 129 LYS A O 1
ATOM 1071 N N . GLN A 1 130 ? -0.998 4.138 11.022 1.00 73.50 130 GLN A N 1
ATOM 1072 C CA . GLN A 1 130 ? -0.325 4.584 12.247 1.00 73.50 130 GLN A CA 1
ATOM 1073 C C . GLN A 1 130 ? -1.019 4.100 13.530 1.00 73.50 130 GLN 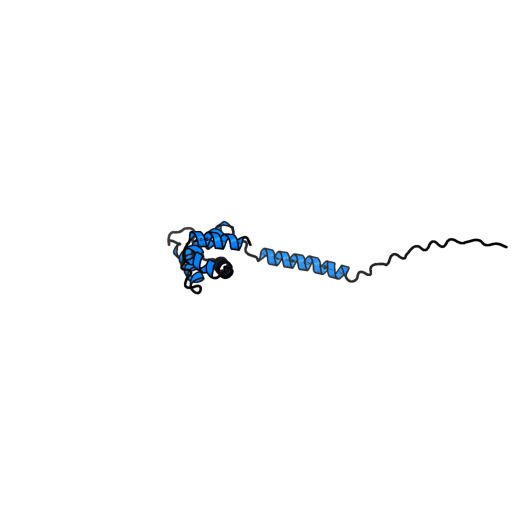A C 1
ATOM 1075 O O . GLN A 1 130 ? -0.367 4.103 14.576 1.00 73.50 130 GLN A O 1
ATOM 1080 N N . ASP A 1 131 ? -2.281 3.676 13.430 1.00 58.44 131 ASP A N 1
ATOM 1081 C CA . ASP A 1 131 ? -3.078 3.056 14.502 1.00 58.44 131 ASP A CA 1
ATOM 1082 C C . ASP A 1 131 ? -2.796 1.551 14.664 1.00 58.44 131 ASP A C 1
ATOM 1084 O O . ASP A 1 131 ? -2.758 1.082 15.827 1.00 58.44 131 ASP A O 1
#

Foldseek 3Di:
DDDDDDDDDDDDDDDDPPPPPVVVCVVVVVVVVVVVVVVVVPDDDDDPVVLLVLLLQQLVDALPDLVCQLVSSQCVQQVPDDPPDPDRGHDDSVSSVVQSVLLVPDDPVLSVVSNPDSVSSSVSSVVSVVD

Secondary structure (DSSP, 8-state):
---PPP----PPP------HHHHHHHHHHHHHHHHHHHHHHHS----HHHHHHHHHHHTTS-SS-TTTHHHHHHHHHHHT--TT-SSPPPP-HHHHHHHHHHHHTS-HHHHHHHHH-HHHHHHHHHHHHH-